Protein AF-A0A965I5A0-F1 (afdb_monomer_lite)

Secondary structure (DSSP, 8-state):
-GGGSTTEEEEEE-SSSEEEEEEEEEETTEEEEEEEEEEEE-TTTTTEEEEEEEEE-GGG-EEEEEEEEEEEEETTEEEEEEEEEEEEESTTGGG-HHHHHHHHHHHHHHHHHHHHHHHTTSS-S--S------

Sequence (134 aa):
LKACIPGCEELVKHSDTELEARVVLKIGPVKAKFSGKVTLDTTHAPDRFSLAGAGDGGIAGFAKGGADVELTADGDNTVLRYSAKAETGGKIAQLGSRLITSTARKLSKAFFENFEKIMRGEMSLDGDTATPAK

pLDDT: mean 88.26, std 12.84, range [35.19, 96.81]

Radius of gyration: 16.17 Å; chains: 1; bounding box: 40×39×45 Å

Structure (mmCIF, N/CA/C/O backbone):
data_AF-A0A965I5A0-F1
#
_entry.id   AF-A0A965I5A0-F1
#
loop_
_atom_site.group_PDB
_atom_site.id
_atom_site.type_symbol
_atom_site.label_atom_id
_atom_site.label_alt_id
_atom_site.label_comp_id
_atom_site.label_asym_id
_atom_site.label_entity_id
_atom_site.label_seq_id
_atom_site.pdbx_PDB_ins_code
_atom_site.Cartn_x
_atom_site.Cartn_y
_atom_site.Cartn_z
_atom_site.occupancy
_atom_site.B_iso_or_equiv
_atom_site.auth_seq_id
_atom_site.auth_comp_id
_atom_site.auth_asym_i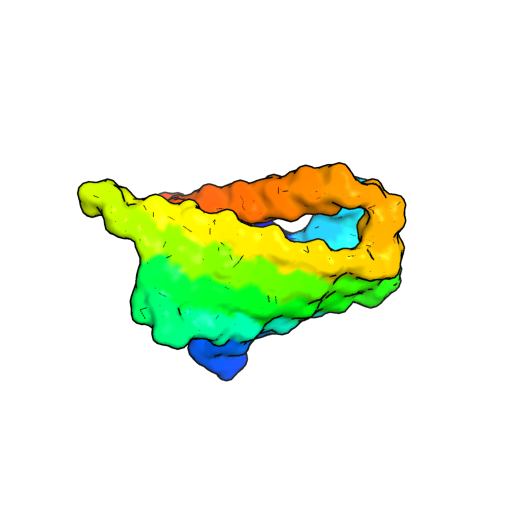d
_atom_site.auth_atom_id
_atom_site.pdbx_PDB_model_num
ATOM 1 N N . LEU A 1 1 ? -9.557 -8.018 -1.098 1.00 80.12 1 LEU A N 1
ATOM 2 C CA . LEU A 1 1 ? -8.690 -6.843 -1.374 1.00 80.12 1 LEU A CA 1
ATOM 3 C C . LEU A 1 1 ? -8.272 -6.706 -2.839 1.00 80.12 1 LEU A C 1
ATOM 5 O O . LEU A 1 1 ? -8.290 -5.581 -3.315 1.00 80.12 1 LEU A O 1
ATOM 9 N N . LYS A 1 2 ? -7.927 -7.784 -3.568 1.00 87.94 2 LYS A N 1
ATOM 10 C CA . LYS A 1 2 ? -7.493 -7.711 -4.984 1.00 87.94 2 LYS A CA 1
ATOM 11 C C . LYS A 1 2 ? -8.391 -6.817 -5.855 1.00 87.94 2 LYS A C 1
ATOM 13 O O . LYS A 1 2 ? -7.888 -5.902 -6.492 1.00 87.94 2 LYS A O 1
ATOM 18 N N . ALA A 1 3 ? -9.709 -7.025 -5.796 1.00 88.44 3 ALA A N 1
ATOM 19 C CA . ALA A 1 3 ? -10.704 -6.251 -6.548 1.00 88.44 3 ALA A CA 1
ATOM 20 C C . ALA A 1 3 ? -10.710 -4.741 -6.227 1.00 88.44 3 ALA A C 1
ATOM 22 O O . ALA A 1 3 ? -11.088 -3.928 -7.066 1.00 88.44 3 ALA A O 1
ATOM 23 N N . CYS A 1 4 ? -10.248 -4.344 -5.039 1.00 90.12 4 CYS A N 1
ATOM 24 C CA . CYS A 1 4 ? -10.153 -2.938 -4.662 1.00 90.12 4 CYS A CA 1
ATOM 25 C C . CYS A 1 4 ? -8.937 -2.251 -5.295 1.00 90.12 4 CYS A C 1
ATOM 27 O O . CYS A 1 4 ? -8.985 -1.052 -5.535 1.00 90.12 4 CYS A O 1
ATOM 29 N N . ILE A 1 5 ? -7.842 -2.974 -5.554 1.00 89.69 5 ILE A N 1
ATOM 30 C CA . ILE A 1 5 ? -6.546 -2.388 -5.919 1.00 89.69 5 ILE A CA 1
ATOM 31 C C . ILE A 1 5 ? -6.477 -2.186 -7.443 1.00 89.69 5 ILE A C 1
ATOM 33 O O . ILE A 1 5 ? -6.382 -3.167 -8.188 1.00 89.69 5 ILE A O 1
ATOM 37 N N . PRO A 1 6 ? -6.473 -0.937 -7.952 1.00 90.00 6 PRO A N 1
ATOM 38 C CA . PRO A 1 6 ?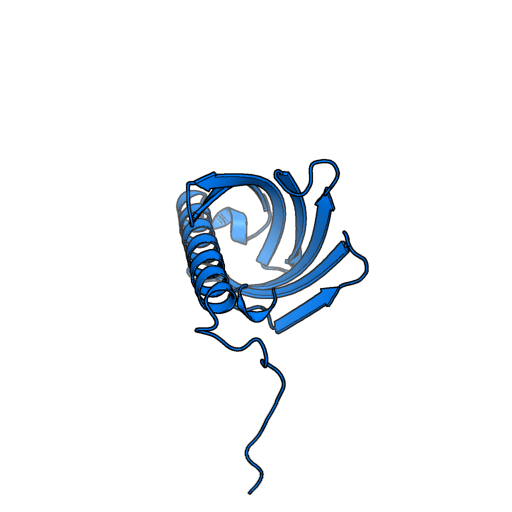 -6.458 -0.697 -9.391 1.00 90.00 6 PRO A CA 1
ATOM 39 C C . PRO A 1 6 ? -5.199 -1.268 -10.050 1.00 90.00 6 PRO A C 1
ATOM 41 O O . PRO A 1 6 ? -4.083 -0.987 -9.619 1.00 90.00 6 PRO A O 1
ATOM 44 N N . GLY A 1 7 ? -5.379 -2.045 -11.120 1.00 91.69 7 GLY A N 1
ATOM 45 C CA . GLY A 1 7 ? -4.271 -2.654 -11.860 1.00 91.69 7 GLY A CA 1
ATOM 46 C C . GLY A 1 7 ? -3.597 -3.832 -11.149 1.00 91.69 7 GLY A C 1
ATOM 47 O O . GLY A 1 7 ? -2.527 -4.251 -11.585 1.00 91.69 7 GLY A O 1
ATOM 48 N N . CYS A 1 8 ? -4.179 -4.359 -10.067 1.00 94.38 8 CYS A N 1
ATOM 49 C CA . CYS A 1 8 ? -3.668 -5.545 -9.386 1.00 94.38 8 CYS A CA 1
ATOM 50 C C . CYS A 1 8 ? -3.875 -6.796 -10.248 1.00 94.38 8 CYS A C 1
ATOM 52 O O . CYS A 1 8 ? -5.001 -7.221 -10.499 1.00 94.38 8 CYS A O 1
ATOM 54 N N . GLU A 1 9 ? -2.774 -7.388 -10.701 1.00 94.38 9 GLU A N 1
ATOM 55 C CA . GLU A 1 9 ? -2.785 -8.646 -11.453 1.00 94.38 9 GLU A CA 1
ATOM 56 C C . GLU A 1 9 ? -2.799 -9.843 -10.499 1.00 94.38 9 GLU A C 1
ATOM 58 O O . GLU A 1 9 ? -3.514 -10.824 -10.712 1.00 94.38 9 GLU A O 1
ATOM 63 N N . GLU A 1 10 ? -2.044 -9.734 -9.408 1.00 94.88 10 GLU A N 1
ATOM 64 C CA . GLU A 1 10 ? -1.835 -10.799 -8.435 1.00 94.88 10 GLU A CA 1
ATOM 65 C C . GLU A 1 10 ? -1.798 -10.220 -7.021 1.00 94.88 10 GLU A C 1
ATOM 67 O O . GLU A 1 10 ? -1.219 -9.155 -6.796 1.00 94.88 10 GLU A O 1
ATOM 72 N N . LEU A 1 11 ? -2.421 -10.935 -6.084 1.00 94.31 11 LEU A N 1
ATOM 73 C CA . LEU A 1 11 ? -2.366 -10.667 -4.654 1.00 94.31 11 LEU A CA 1
ATOM 74 C C . LEU A 1 11 ? -2.267 -12.011 -3.932 1.00 94.31 11 LEU A C 1
ATOM 76 O O . LEU A 1 11 ? -3.205 -12.804 -3.986 1.00 94.31 11 LEU A O 1
ATOM 80 N N . VAL A 1 12 ? -1.143 -12.247 -3.270 1.00 95.75 12 VAL A N 1
ATOM 81 C CA . VAL A 1 12 ? -0.854 -13.456 -2.501 1.00 95.75 12 VAL A CA 1
ATOM 82 C C . VAL A 1 12 ? -0.855 -13.090 -1.023 1.00 95.75 12 VAL A C 1
ATOM 84 O O . VAL A 1 12 ? -0.201 -12.129 -0.616 1.00 95.75 12 VAL A O 1
ATOM 87 N N . LYS A 1 13 ? -1.607 -13.842 -0.218 1.00 95.12 13 LYS A N 1
ATOM 88 C CA . LYS A 1 13 ? -1.577 -13.736 1.242 1.00 95.12 13 LYS A CA 1
ATOM 89 C C . LYS A 1 13 ? -0.620 -14.794 1.779 1.00 95.12 13 LYS A C 1
ATOM 91 O O . LYS A 1 13 ? -0.897 -15.979 1.633 1.00 95.12 13 LYS A O 1
ATOM 96 N N . HIS A 1 14 ? 0.487 -14.356 2.373 1.00 96.06 14 HIS A N 1
ATOM 97 C CA . HIS A 1 14 ? 1.495 -15.243 2.965 1.00 96.06 14 HIS A CA 1
ATOM 98 C C . HIS A 1 14 ? 1.177 -15.546 4.431 1.00 96.06 14 HIS A C 1
ATOM 100 O O . HIS A 1 14 ? 1.372 -16.666 4.892 1.00 96.06 14 HIS A O 1
ATOM 106 N N . SER A 1 15 ? 0.632 -14.564 5.152 1.00 96.19 15 SER A N 1
ATOM 107 C CA . SER A 1 15 ? 0.144 -14.708 6.527 1.00 96.19 15 SER A CA 1
ATOM 108 C C . SER A 1 15 ? -0.993 -13.714 6.794 1.00 96.19 15 SER A C 1
ATOM 110 O O . SER A 1 15 ? -1.424 -12.994 5.894 1.00 96.19 15 SER A O 1
ATOM 112 N N . ASP A 1 16 ? -1.498 -13.647 8.026 1.00 91.69 16 ASP A N 1
ATOM 113 C CA . ASP A 1 16 ? -2.477 -12.622 8.416 1.00 91.69 16 ASP A CA 1
ATOM 114 C C . ASP A 1 16 ? -1.936 -11.192 8.330 1.00 91.69 16 ASP A C 1
ATOM 116 O O . ASP A 1 16 ? -2.713 -10.257 8.139 1.00 91.69 16 ASP A O 1
ATOM 120 N N . THR A 1 17 ? -0.615 -11.029 8.394 1.00 95.06 17 THR A N 1
ATOM 121 C CA . THR A 1 17 ? 0.053 -9.728 8.364 1.00 95.06 17 THR A CA 1
ATOM 122 C C . THR A 1 17 ? 0.918 -9.518 7.130 1.00 95.06 17 THR A C 1
ATOM 124 O O . THR A 1 17 ? 1.334 -8.393 6.893 1.00 95.06 17 THR A O 1
ATOM 127 N N . GLU A 1 18 ? 1.177 -10.538 6.312 1.00 96.81 18 GLU A N 1
ATOM 128 C CA . GLU A 1 18 ? 2.052 -10.427 5.143 1.00 96.81 18 GLU A CA 1
ATOM 129 C C . GLU A 1 18 ? 1.308 -10.686 3.834 1.00 96.81 18 GLU A C 1
ATOM 131 O O . GLU A 1 18 ? 0.702 -11.740 3.612 1.00 96.81 18 GLU A O 1
ATOM 136 N N . LEU A 1 19 ? 1.410 -9.715 2.930 1.00 95.38 19 LEU A N 1
ATOM 137 C CA . LEU A 1 19 ? 0.829 -9.737 1.596 1.00 95.38 19 LEU A CA 1
ATOM 138 C C . LEU A 1 19 ? 1.908 -9.452 0.552 1.00 95.38 19 LEU A C 1
ATOM 140 O O . LEU A 1 19 ? 2.808 -8.638 0.760 1.00 95.38 19 LEU A O 1
ATOM 144 N N . GLU A 1 20 ? 1.765 -10.054 -0.618 1.00 96.00 20 GLU A N 1
ATOM 145 C CA . GLU A 1 20 ? 2.548 -9.729 -1.803 1.00 96.00 20 GLU A CA 1
ATOM 146 C C . GLU A 1 20 ? 1.613 -9.411 -2.964 1.00 96.00 20 GLU A C 1
ATOM 148 O O . GLU A 1 20 ? 0.619 -10.100 -3.180 1.00 96.00 20 GLU A O 1
ATOM 153 N N . ALA A 1 21 ? 1.911 -8.353 -3.711 1.00 94.88 21 ALA A N 1
ATOM 154 C CA . ALA A 1 21 ? 1.084 -7.918 -4.823 1.00 94.88 21 ALA A CA 1
ATOM 155 C C . ALA A 1 21 ? 1.921 -7.598 -6.059 1.00 94.88 21 ALA A C 1
ATOM 157 O O . ALA A 1 21 ? 2.995 -6.997 -5.970 1.00 94.88 21 ALA A O 1
ATOM 158 N N . ARG A 1 22 ? 1.364 -7.920 -7.229 1.00 95.88 22 ARG A N 1
ATOM 159 C CA . ARG A 1 22 ? 1.844 -7.424 -8.518 1.00 95.88 22 ARG A CA 1
ATOM 160 C C . ARG A 1 22 ? 0.815 -6.479 -9.113 1.00 95.88 22 ARG A C 1
ATOM 162 O O . ARG A 1 22 ? -0.339 -6.856 -9.316 1.00 95.88 22 ARG A O 1
ATOM 169 N N . VAL A 1 23 ? 1.235 -5.252 -9.404 1.00 93.69 23 VAL A N 1
ATOM 170 C CA . VAL A 1 23 ? 0.348 -4.176 -9.859 1.00 93.69 23 VAL A CA 1
ATOM 171 C C . VAL A 1 23 ? 0.927 -3.509 -11.099 1.00 93.69 23 VAL A C 1
ATOM 173 O O . VAL A 1 23 ? 2.103 -3.155 -11.134 1.00 93.69 23 VAL A O 1
ATOM 176 N N . VAL A 1 24 ? 0.102 -3.299 -12.121 1.00 94.19 24 VAL A N 1
ATOM 177 C CA . VAL A 1 24 ? 0.465 -2.523 -13.310 1.00 94.19 24 VAL A CA 1
ATOM 178 C C . VAL A 1 24 ? -0.226 -1.170 -13.259 1.00 94.19 24 VAL A C 1
ATOM 180 O O . VAL A 1 24 ? -1.450 -1.075 -13.308 1.00 94.19 24 VAL A O 1
ATOM 183 N N . LEU A 1 25 ? 0.570 -0.105 -13.194 1.00 90.88 25 LEU A N 1
ATOM 184 C CA . LEU A 1 25 ? 0.090 1.264 -13.043 1.00 90.88 25 LEU A CA 1
ATOM 185 C C . LEU A 1 25 ? 0.572 2.152 -14.185 1.00 90.88 25 LEU A C 1
ATOM 187 O O . LEU A 1 25 ? 1.652 1.969 -14.750 1.00 90.88 25 LEU A O 1
ATOM 191 N N . LYS A 1 26 ? -0.238 3.165 -14.490 1.00 90.31 26 LYS A N 1
ATOM 192 C CA . LYS A 1 26 ? 0.137 4.266 -15.374 1.00 90.31 26 LYS A CA 1
ATOM 193 C C . LYS A 1 26 ? 0.316 5.535 -14.544 1.00 90.31 26 LYS A C 1
ATOM 195 O O . LYS A 1 26 ? -0.646 6.028 -13.961 1.00 90.31 26 LYS A O 1
ATOM 200 N N . ILE A 1 27 ? 1.536 6.060 -14.522 1.00 88.62 27 ILE A N 1
ATOM 201 C CA . ILE A 1 27 ? 1.935 7.276 -13.811 1.00 88.62 27 ILE A CA 1
ATOM 202 C C . ILE A 1 27 ? 2.406 8.281 -14.866 1.00 88.62 27 ILE A C 1
ATOM 204 O O . ILE A 1 27 ? 3.532 8.219 -15.359 1.00 88.62 27 ILE A O 1
ATOM 208 N N . GLY A 1 28 ? 1.508 9.177 -15.280 1.00 87.94 28 GLY A N 1
ATOM 209 C CA . GLY A 1 28 ? 1.761 10.080 -16.407 1.00 87.94 28 GLY A CA 1
ATOM 210 C C . GLY A 1 28 ? 2.122 9.322 -17.696 1.00 87.94 28 GLY A C 1
ATOM 211 O O . GLY A 1 28 ? 1.321 8.491 -18.141 1.00 87.94 28 GLY A O 1
ATOM 212 N N . PRO A 1 29 ? 3.294 9.590 -18.311 1.00 87.81 29 PRO A N 1
ATOM 213 C CA . PRO A 1 29 ? 3.736 8.889 -19.516 1.00 87.81 29 PRO A CA 1
ATOM 214 C C . PRO A 1 29 ? 4.310 7.491 -19.228 1.00 87.81 29 PRO A C 1
ATOM 216 O O . PRO A 1 29 ? 4.522 6.719 -20.160 1.00 87.81 29 PRO A O 1
ATOM 219 N N . VAL A 1 30 ? 4.564 7.145 -17.962 1.00 88.06 30 VAL A N 1
ATOM 220 C CA . VAL A 1 30 ? 5.207 5.883 -17.581 1.00 88.06 30 VAL A CA 1
ATOM 221 C C . VAL A 1 30 ? 4.147 4.825 -17.291 1.00 88.06 30 VAL A C 1
ATOM 223 O O . VAL A 1 30 ? 3.296 5.005 -16.422 1.00 88.06 30 VAL A O 1
ATOM 226 N N . LYS A 1 31 ? 4.216 3.691 -17.991 1.00 91.12 31 LYS A N 1
ATOM 227 C CA . LYS A 1 31 ? 3.529 2.454 -17.601 1.00 91.12 31 LYS A CA 1
ATOM 228 C C . LYS A 1 31 ? 4.551 1.551 -16.921 1.00 91.12 31 LYS A C 1
ATOM 230 O O . LYS A 1 31 ? 5.573 1.238 -17.523 1.00 91.12 31 LYS A O 1
ATOM 235 N N . ALA A 1 32 ? 4.284 1.154 -15.685 1.00 90.31 32 ALA A N 1
ATOM 236 C CA . ALA A 1 32 ? 5.206 0.363 -14.885 1.00 90.31 32 ALA A CA 1
ATOM 237 C C . ALA A 1 32 ? 4.478 -0.799 -14.211 1.00 90.31 32 ALA A C 1
ATOM 239 O O . ALA A 1 32 ? 3.325 -0.675 -13.795 1.00 90.31 32 ALA A O 1
ATOM 240 N N . LYS A 1 33 ? 5.174 -1.931 -14.127 1.00 94.56 33 LYS A N 1
ATOM 241 C CA . LYS A 1 33 ? 4.769 -3.097 -13.351 1.00 94.56 33 LYS A CA 1
ATOM 242 C C . LYS A 1 33 ? 5.575 -3.080 -12.062 1.00 94.56 33 LYS A C 1
ATOM 244 O O . LYS A 1 33 ? 6.796 -3.039 -12.133 1.00 94.56 33 LYS A O 1
ATOM 249 N N . PHE A 1 34 ? 4.885 -3.105 -10.933 1.00 92.81 34 PHE A N 1
ATOM 250 C CA . PHE A 1 34 ? 5.476 -3.157 -9.609 1.00 92.81 34 PHE A CA 1
ATOM 251 C C . PHE A 1 34 ? 5.187 -4.509 -8.972 1.00 92.81 34 PHE A C 1
ATOM 253 O O . PHE A 1 34 ? 4.043 -4.966 -8.996 1.00 92.81 34 PHE A O 1
ATOM 260 N N . SER A 1 35 ? 6.211 -5.117 -8.387 1.00 96.12 35 SER A N 1
ATOM 261 C CA . SER A 1 35 ? 6.070 -6.232 -7.451 1.00 96.12 35 SER A CA 1
ATOM 262 C C . SER A 1 35 ? 6.418 -5.709 -6.067 1.00 96.12 35 SER A C 1
ATOM 264 O O . SER A 1 35 ? 7.457 -5.069 -5.898 1.00 96.12 35 SER A O 1
ATOM 266 N N . GLY A 1 36 ? 5.556 -5.931 -5.084 1.00 94.56 36 GLY A N 1
ATOM 267 C CA . GLY A 1 36 ? 5.763 -5.373 -3.757 1.00 94.56 36 GLY A CA 1
ATOM 268 C C . GLY A 1 36 ? 5.211 -6.232 -2.643 1.00 94.56 36 GLY A C 1
ATOM 269 O O . GLY A 1 36 ? 4.289 -7.021 -2.842 1.00 94.56 36 GLY A O 1
ATOM 270 N N . LYS A 1 37 ? 5.789 -6.042 -1.462 1.00 96.00 37 LYS A N 1
ATOM 271 C CA . LYS A 1 37 ? 5.357 -6.675 -0.220 1.00 96.00 37 LYS A CA 1
ATOM 272 C C . LYS A 1 37 ? 4.732 -5.631 0.687 1.00 96.00 37 LYS A C 1
ATOM 274 O O . LYS A 1 37 ? 5.189 -4.485 0.715 1.00 96.00 37 LYS A O 1
ATOM 279 N N . VAL A 1 38 ? 3.698 -6.038 1.407 1.00 95.06 38 VAL A N 1
ATOM 280 C CA . VAL A 1 38 ? 3.010 -5.237 2.413 1.00 95.06 38 VAL A CA 1
ATOM 281 C C . VAL A 1 38 ? 2.964 -6.042 3.701 1.00 95.06 38 VAL A C 1
ATOM 283 O O . VAL A 1 38 ? 2.565 -7.204 3.696 1.00 95.06 38 VAL A O 1
ATOM 286 N N . THR A 1 39 ? 3.352 -5.399 4.791 1.00 96.62 39 THR A N 1
ATOM 287 C CA . THR A 1 39 ? 3.230 -5.914 6.148 1.00 96.62 39 THR A CA 1
ATOM 288 C C . THR A 1 39 ? 2.202 -5.074 6.894 1.00 96.62 39 THR A C 1
ATOM 290 O O . THR A 1 39 ? 2.242 -3.845 6.820 1.00 96.62 39 THR A O 1
ATOM 293 N N . LEU A 1 40 ? 1.279 -5.728 7.590 1.00 95.62 40 LEU A N 1
ATOM 294 C CA . LEU A 1 40 ? 0.280 -5.107 8.446 1.00 95.62 40 LEU A CA 1
ATOM 295 C C . LEU A 1 40 ? 0.704 -5.223 9.907 1.00 95.62 40 LEU A C 1
ATOM 297 O O . LEU A 1 40 ? 1.110 -6.290 10.361 1.00 95.62 40 LEU A O 1
ATOM 301 N N . ASP A 1 41 ? 0.531 -4.136 10.645 1.00 96.19 41 ASP A N 1
ATOM 302 C CA . ASP A 1 41 ? 0.535 -4.141 12.100 1.00 96.19 41 ASP A CA 1
ATOM 303 C C . ASP A 1 41 ? -0.904 -3.981 12.593 1.00 96.19 41 ASP A C 1
ATOM 305 O O . ASP A 1 41 ? -1.529 -2.926 12.444 1.00 96.19 41 ASP A O 1
ATOM 309 N N . THR A 1 42 ? -1.429 -5.059 13.168 1.00 94.31 42 THR A N 1
ATOM 310 C CA . THR A 1 42 ? -2.797 -5.153 13.683 1.00 94.31 42 THR A CA 1
ATOM 311 C C . THR A 1 42 ? -2.850 -5.087 15.208 1.00 94.31 42 THR A C 1
ATOM 313 O O . THR A 1 42 ? -3.867 -5.449 15.794 1.00 94.31 42 THR A O 1
ATOM 316 N N . THR A 1 43 ? -1.780 -4.636 15.872 1.00 95.44 43 THR A N 1
ATOM 317 C CA . THR A 1 43 ? -1.684 -4.592 17.345 1.00 95.44 43 THR A CA 1
ATOM 318 C C . THR A 1 43 ? -2.819 -3.789 17.989 1.00 95.44 43 THR A C 1
ATOM 320 O O . THR A 1 43 ? -3.229 -4.082 19.109 1.00 95.44 43 THR A O 1
ATOM 323 N N . HIS A 1 44 ? -3.364 -2.801 17.273 1.00 92.69 44 HIS A N 1
ATOM 324 C CA . HIS A 1 44 ? -4.448 -1.931 17.741 1.00 92.69 44 HIS A CA 1
ATOM 325 C C . HIS A 1 44 ? -5.802 -2.192 17.063 1.00 92.69 44 HIS A C 1
ATOM 327 O O . HIS A 1 44 ? -6.697 -1.343 17.108 1.00 92.69 44 HIS A O 1
ATOM 333 N N . ALA A 1 45 ? -5.962 -3.356 16.431 1.00 91.38 45 ALA A N 1
ATOM 334 C CA . ALA A 1 45 ? -7.228 -3.756 15.833 1.00 91.38 45 ALA A CA 1
ATOM 335 C C . ALA A 1 45 ? -8.331 -3.913 16.910 1.00 91.38 45 ALA A C 1
ATOM 337 O O . ALA A 1 45 ? -8.019 -4.257 18.053 1.00 91.38 45 ALA A O 1
ATOM 338 N N . PRO A 1 46 ? -9.619 -3.702 16.568 1.00 91.62 46 PRO A N 1
ATOM 339 C CA . PRO A 1 46 ? -10.144 -3.428 15.225 1.00 91.62 46 PRO A CA 1
ATOM 340 C C . PRO A 1 46 ? -10.113 -1.948 14.814 1.00 91.62 46 PRO A C 1
ATOM 342 O O . PRO A 1 46 ? -10.237 -1.654 13.628 1.00 91.62 46 PRO A O 1
ATOM 345 N N . ASP A 1 47 ? -9.925 -1.028 15.758 1.00 94.00 47 ASP A N 1
ATOM 346 C CA . ASP A 1 47 ? -10.128 0.405 15.511 1.00 94.00 47 ASP A CA 1
ATOM 347 C C . ASP A 1 47 ? -8.949 1.060 14.787 1.00 94.00 47 ASP A C 1
ATOM 349 O O . ASP A 1 47 ? -9.117 2.084 14.126 1.00 94.00 47 ASP A O 1
ATOM 353 N N . ARG A 1 48 ? -7.739 0.501 14.904 1.00 95.25 48 ARG A N 1
ATOM 354 C CA . ARG A 1 48 ? -6.538 1.027 14.246 1.00 95.25 48 ARG A CA 1
ATOM 355 C C . ARG A 1 48 ? -5.651 -0.081 13.707 1.00 95.25 48 ARG A C 1
ATOM 357 O O . ARG A 1 48 ? -5.473 -1.122 14.330 1.00 95.25 48 ARG A O 1
ATOM 364 N N . PHE A 1 49 ? -5.017 0.185 12.578 1.00 94.69 49 PHE A N 1
ATOM 365 C CA . PHE A 1 49 ? -3.929 -0.642 12.069 1.00 94.69 49 PHE A CA 1
ATOM 366 C C . PHE A 1 49 ? -2.983 0.209 11.231 1.00 94.69 49 PHE A C 1
ATOM 368 O O . PHE A 1 49 ? -3.369 1.263 10.720 1.00 94.69 49 PHE A O 1
ATOM 375 N N . SER A 1 50 ? -1.747 -0.254 11.077 1.00 95.12 50 SER A N 1
ATOM 376 C CA . SER A 1 50 ? -0.806 0.356 10.142 1.00 95.12 50 SER A CA 1
ATOM 377 C C . SER A 1 50 ? -0.366 -0.647 9.087 1.00 95.12 50 SER A C 1
ATOM 379 O O . SER A 1 50 ? -0.485 -1.863 9.244 1.00 95.12 50 SER A O 1
ATOM 381 N N . LEU A 1 51 ? 0.101 -0.122 7.965 1.00 93.81 51 LEU A N 1
ATOM 382 C CA . LEU A 1 51 ? 0.666 -0.900 6.878 1.00 93.81 51 LEU A CA 1
ATOM 383 C C . LEU A 1 51 ? 1.987 -0.283 6.457 1.00 93.81 51 LEU A C 1
ATOM 385 O O . LEU A 1 51 ? 2.087 0.931 6.304 1.00 93.81 51 LEU A O 1
ATOM 389 N N . ALA A 1 52 ? 2.983 -1.124 6.230 1.00 95.38 52 ALA A N 1
ATOM 390 C CA . ALA A 1 52 ? 4.260 -0.753 5.647 1.00 95.38 52 ALA A CA 1
ATOM 391 C C . ALA A 1 52 ? 4.469 -1.580 4.385 1.00 95.38 52 ALA A C 1
ATOM 393 O O . ALA A 1 52 ? 4.132 -2.759 4.339 1.00 95.38 52 ALA A O 1
ATOM 394 N N . GLY A 1 53 ? 5.020 -0.978 3.342 1.00 93.38 53 GLY A N 1
ATOM 395 C CA . GLY A 1 53 ? 5.221 -1.671 2.085 1.00 93.38 53 GLY A CA 1
ATOM 396 C C . GLY A 1 53 ? 6.373 -1.123 1.270 1.00 93.38 53 GLY A C 1
ATOM 397 O O . GLY A 1 53 ? 6.762 0.042 1.372 1.00 93.38 53 GLY A O 1
ATOM 398 N N . ALA A 1 54 ? 6.907 -1.995 0.427 1.00 93.88 54 ALA A N 1
ATOM 399 C CA . ALA A 1 54 ? 7.924 -1.662 -0.552 1.00 93.88 54 ALA A CA 1
ATOM 400 C C . ALA A 1 54 ? 7.581 -2.334 -1.879 1.00 93.88 54 ALA A C 1
ATOM 402 O O . ALA A 1 54 ? 7.188 -3.499 -1.904 1.00 93.88 54 ALA A O 1
ATOM 403 N N . GLY A 1 55 ? 7.739 -1.597 -2.972 1.00 93.50 55 GLY A N 1
ATOM 404 C CA . GLY A 1 55 ? 7.511 -2.063 -4.330 1.00 93.50 55 GLY A CA 1
ATOM 405 C C . GLY A 1 55 ? 8.697 -1.750 -5.228 1.00 93.50 55 GLY A C 1
ATOM 406 O O . GLY A 1 55 ? 9.199 -0.624 -5.238 1.00 93.50 55 GLY A O 1
ATOM 407 N N . ASP A 1 56 ? 9.106 -2.743 -6.005 1.00 94.69 56 ASP A N 1
ATOM 408 C CA . ASP A 1 56 ? 10.119 -2.631 -7.045 1.00 94.69 56 ASP A CA 1
ATOM 409 C C . ASP A 1 56 ? 9.448 -2.614 -8.421 1.00 94.69 56 ASP A C 1
ATOM 411 O O . ASP A 1 56 ? 8.615 -3.467 -8.732 1.00 94.69 56 ASP A O 1
ATOM 415 N N . GLY A 1 57 ? 9.783 -1.609 -9.226 1.00 93.06 57 GLY A N 1
ATOM 416 C CA . GLY A 1 57 ? 9.328 -1.441 -10.605 1.00 93.06 57 GLY A CA 1
ATOM 417 C C . GLY A 1 57 ? 10.450 -1.608 -11.631 1.00 93.06 57 GLY A C 1
ATOM 418 O O . GLY A 1 57 ? 10.339 -1.100 -12.754 1.00 93.06 57 GLY A O 1
ATOM 419 N N . GLY A 1 58 ? 11.562 -2.242 -11.247 1.00 93.38 58 GLY A N 1
ATOM 420 C CA . GLY A 1 58 ? 12.770 -2.385 -12.047 1.00 93.38 58 GLY A CA 1
ATOM 421 C C . GLY A 1 58 ? 13.278 -1.041 -12.570 1.00 93.38 58 GLY A C 1
ATOM 422 O O . GLY A 1 58 ? 13.569 -0.112 -11.819 1.00 93.38 58 GLY A O 1
ATOM 423 N N . ILE A 1 59 ? 13.336 -0.905 -13.898 1.00 91.50 59 ILE A N 1
ATOM 424 C CA . ILE A 1 59 ? 13.825 0.309 -14.575 1.00 91.50 59 ILE A CA 1
ATOM 425 C C . ILE A 1 59 ? 12.978 1.548 -14.230 1.00 91.50 59 ILE A C 1
ATOM 427 O O . ILE A 1 59 ? 13.488 2.671 -14.277 1.00 91.50 59 ILE A O 1
ATOM 431 N N . ALA A 1 60 ? 11.697 1.374 -13.885 1.00 90.88 60 ALA A N 1
ATOM 432 C CA . ALA A 1 60 ? 10.844 2.486 -13.477 1.00 90.88 60 ALA A CA 1
ATOM 433 C C . ALA A 1 60 ? 11.281 3.078 -12.125 1.00 90.88 60 ALA A C 1
ATOM 435 O O . ALA A 1 60 ? 11.082 4.268 -11.892 1.00 90.88 60 ALA A O 1
ATOM 436 N N . GLY A 1 61 ? 11.941 2.294 -11.271 1.00 93.88 61 GLY A N 1
ATOM 437 C CA . GLY A 1 61 ? 12.359 2.688 -9.930 1.00 93.88 61 GLY A CA 1
ATOM 438 C C . GLY A 1 61 ? 11.590 1.941 -8.848 1.00 93.88 61 GLY A C 1
ATOM 439 O O . GLY A 1 61 ? 11.042 0.871 -9.096 1.00 93.88 61 GLY A O 1
ATOM 440 N N . PHE A 1 62 ? 11.541 2.510 -7.647 1.00 92.88 62 PHE A N 1
ATOM 441 C CA . PHE A 1 62 ? 10.952 1.864 -6.475 1.00 92.88 62 PHE A CA 1
ATOM 442 C C . PHE A 1 62 ? 10.095 2.836 -5.669 1.00 92.88 62 PHE A C 1
ATOM 444 O O . PHE A 1 62 ? 10.279 4.055 -5.739 1.00 92.88 62 PHE A O 1
ATOM 451 N N . ALA A 1 63 ? 9.200 2.281 -4.858 1.00 90.81 63 ALA A N 1
ATOM 452 C CA . ALA A 1 63 ? 8.456 3.013 -3.846 1.00 90.81 63 ALA A CA 1
ATOM 453 C C . ALA A 1 63 ? 8.532 2.279 -2.506 1.00 90.81 63 ALA A C 1
ATOM 455 O O . ALA A 1 63 ? 8.405 1.059 -2.456 1.00 90.81 63 ALA A O 1
ATOM 456 N N . LYS A 1 64 ? 8.718 3.018 -1.418 1.00 92.19 64 LYS A N 1
ATOM 457 C CA . LYS A 1 64 ? 8.549 2.534 -0.046 1.00 92.19 64 LYS A CA 1
ATOM 458 C C . LYS A 1 64 ? 7.565 3.446 0.649 1.00 92.19 64 LYS A C 1
ATOM 460 O O . LYS A 1 64 ? 7.551 4.641 0.386 1.00 92.19 64 LYS A O 1
ATOM 465 N N . GLY A 1 65 ? 6.737 2.917 1.523 1.00 90.94 65 GLY A N 1
ATOM 466 C CA . GLY A 1 65 ? 5.780 3.753 2.218 1.00 90.94 65 GLY A CA 1
ATOM 467 C C . GLY A 1 65 ? 4.993 2.992 3.248 1.00 90.94 65 GLY A C 1
ATOM 468 O O . GLY A 1 65 ? 5.185 1.798 3.451 1.00 90.94 65 GLY A O 1
ATOM 469 N N . GLY A 1 66 ? 4.085 3.708 3.877 1.00 91.88 66 GLY A N 1
ATOM 470 C CA . GLY A 1 66 ? 3.148 3.129 4.807 1.00 91.88 66 GLY A CA 1
ATOM 471 C C . GLY A 1 66 ? 1.941 4.019 4.998 1.00 91.88 66 GLY A C 1
ATOM 472 O O . GLY A 1 66 ? 1.906 5.157 4.516 1.00 91.88 66 GLY A O 1
ATOM 473 N N . ALA A 1 67 ? 0.949 3.483 5.689 1.00 93.44 67 ALA A N 1
ATOM 474 C CA . ALA A 1 67 ? -0.201 4.245 6.118 1.00 93.44 67 ALA A CA 1
ATOM 475 C C . ALA A 1 67 ? -0.652 3.824 7.511 1.00 93.44 67 ALA A C 1
ATOM 477 O O . ALA A 1 67 ? -0.631 2.643 7.842 1.00 93.44 67 ALA A O 1
ATOM 478 N N . ASP A 1 68 ? -1.113 4.803 8.274 1.00 94.69 68 ASP A N 1
ATOM 479 C CA . ASP A 1 68 ? -1.877 4.591 9.495 1.00 94.69 68 ASP A CA 1
ATOM 480 C C . ASP A 1 68 ? -3.357 4.713 9.146 1.00 94.69 68 ASP A C 1
ATOM 482 O O . ASP A 1 68 ? -3.744 5.649 8.435 1.00 94.69 68 ASP A O 1
ATOM 486 N N . VAL A 1 69 ? -4.174 3.776 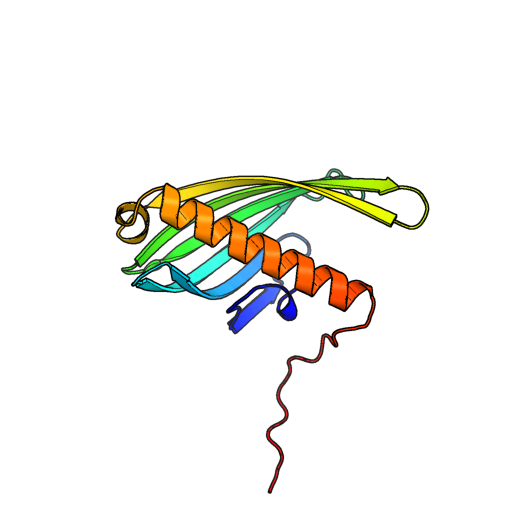9.620 1.00 92.50 69 VAL A N 1
ATOM 487 C CA . VAL A 1 69 ? -5.623 3.743 9.407 1.00 92.50 69 VAL A CA 1
ATOM 488 C C . VAL A 1 69 ? -6.328 3.718 10.757 1.00 92.50 69 VAL A C 1
ATOM 490 O O . VAL A 1 69 ? -5.954 2.962 11.651 1.00 92.50 69 VAL A O 1
ATOM 493 N N . GLU A 1 70 ? -7.367 4.535 10.885 1.00 95.19 70 GLU A N 1
ATOM 494 C CA . GLU A 1 70 ? -8.258 4.593 12.039 1.00 95.19 70 GLU A CA 1
ATOM 495 C C . GLU A 1 70 ? -9.709 4.481 11.570 1.00 95.19 70 GLU A C 1
ATOM 497 O O . GLU A 1 70 ? -10.122 5.133 10.606 1.00 95.19 70 GLU A O 1
ATOM 502 N N . LEU A 1 71 ? -10.473 3.647 12.263 1.00 93.31 71 LEU A N 1
ATOM 503 C CA . LEU A 1 71 ? -11.897 3.438 12.073 1.00 93.31 71 LEU A CA 1
ATOM 504 C C . LEU A 1 71 ? -12.632 4.011 13.281 1.00 93.31 71 LEU A C 1
ATOM 506 O O . LEU A 1 71 ? -12.245 3.797 14.427 1.00 93.31 71 LEU A O 1
ATOM 510 N N . THR A 1 72 ? -13.698 4.759 13.033 1.00 95.75 72 THR A N 1
ATOM 511 C CA . THR A 1 72 ? -14.541 5.325 14.088 1.00 95.75 72 THR A CA 1
ATOM 512 C C . THR A 1 72 ? -15.997 5.043 13.759 1.00 95.75 72 THR A C 1
ATOM 514 O O . THR A 1 72 ? -16.447 5.352 12.655 1.00 95.75 72 THR A O 1
ATOM 517 N N . ALA A 1 73 ? -16.732 4.458 14.704 1.00 94.38 73 ALA A N 1
ATOM 518 C CA . ALA A 1 73 ? -18.172 4.273 14.571 1.00 94.38 73 ALA A CA 1
ATOM 519 C C . ALA A 1 73 ? -18.891 5.633 14.554 1.00 94.38 73 ALA A C 1
ATOM 521 O O . ALA A 1 73 ? -18.566 6.518 15.346 1.00 94.38 73 ALA A O 1
ATOM 522 N N . ASP A 1 74 ? -19.867 5.786 13.662 1.00 95.44 74 ASP A N 1
ATOM 523 C CA . ASP A 1 74 ? -20.676 6.996 13.502 1.00 95.44 74 ASP A CA 1
ATOM 524 C C . ASP A 1 74 ? -22.129 6.607 13.188 1.00 95.44 74 ASP A C 1
ATOM 526 O O . ASP A 1 74 ? -22.553 6.541 12.030 1.00 95.44 74 ASP A O 1
ATOM 530 N N . GLY A 1 75 ? -22.877 6.254 14.240 1.00 93.75 75 GLY A N 1
ATOM 531 C CA . GLY A 1 75 ? -24.216 5.675 14.115 1.00 93.75 75 GLY A CA 1
ATOM 532 C C . GLY A 1 75 ? -24.181 4.358 13.337 1.00 93.75 75 GLY A C 1
ATOM 533 O O . GLY A 1 75 ? -23.456 3.439 13.712 1.00 93.75 75 GLY A O 1
ATOM 534 N N . ASP A 1 76 ? -24.926 4.300 12.233 1.00 90.38 76 ASP A N 1
ATOM 535 C CA . ASP A 1 76 ? -24.947 3.153 11.311 1.00 90.38 76 ASP A CA 1
ATOM 536 C C . ASP A 1 76 ? -23.783 3.168 10.298 1.00 90.38 76 ASP A C 1
ATOM 538 O O . ASP A 1 76 ? -23.680 2.288 9.443 1.00 90.38 76 ASP A O 1
ATOM 542 N N . ASN A 1 77 ? -22.907 4.177 10.361 1.00 89.62 77 ASN A N 1
ATOM 543 C CA . ASN A 1 77 ? -21.761 4.331 9.471 1.00 89.62 77 ASN A CA 1
ATOM 544 C C . ASN A 1 77 ? -20.435 4.060 10.192 1.00 89.62 77 ASN A C 1
ATOM 546 O O . ASN A 1 77 ? -20.330 4.034 11.418 1.00 89.62 77 ASN A O 1
ATOM 550 N N . THR A 1 78 ? -19.376 3.893 9.402 1.00 90.06 78 THR A N 1
ATOM 551 C CA . THR A 1 78 ? -17.992 3.872 9.885 1.00 90.06 78 THR A CA 1
ATOM 552 C C . THR A 1 78 ? -17.186 4.919 9.135 1.00 90.06 78 THR A C 1
ATOM 554 O O . THR A 1 78 ? -17.124 4.910 7.905 1.00 90.06 78 THR A O 1
ATOM 557 N N . VAL A 1 79 ? -16.538 5.813 9.876 1.00 91.62 79 VAL A N 1
ATOM 558 C CA . VAL A 1 79 ? -15.601 6.792 9.329 1.00 91.62 79 VAL A CA 1
ATOM 559 C C . VAL A 1 79 ? -14.211 6.168 9.292 1.00 91.62 79 VAL A C 1
ATOM 561 O O . VAL A 1 79 ? -13.644 5.852 10.335 1.00 91.62 79 VAL A O 1
ATOM 564 N N . LEU A 1 80 ? -13.644 6.029 8.092 1.00 91.00 80 LEU A N 1
ATOM 565 C CA . LEU A 1 80 ? -12.259 5.606 7.885 1.00 91.00 80 LEU A CA 1
ATOM 566 C C . LEU A 1 80 ? -11.373 6.834 7.658 1.00 91.00 80 LEU A C 1
ATOM 568 O O . LEU A 1 80 ? -11.517 7.549 6.663 1.00 91.00 80 LEU A O 1
ATOM 572 N N . ARG A 1 81 ? -10.422 7.065 8.564 1.00 92.19 81 ARG A N 1
ATOM 573 C CA . ARG A 1 81 ? -9.349 8.055 8.405 1.00 92.19 81 ARG A CA 1
ATOM 574 C C . ARG A 1 81 ? -8.048 7.335 8.108 1.00 92.19 81 ARG A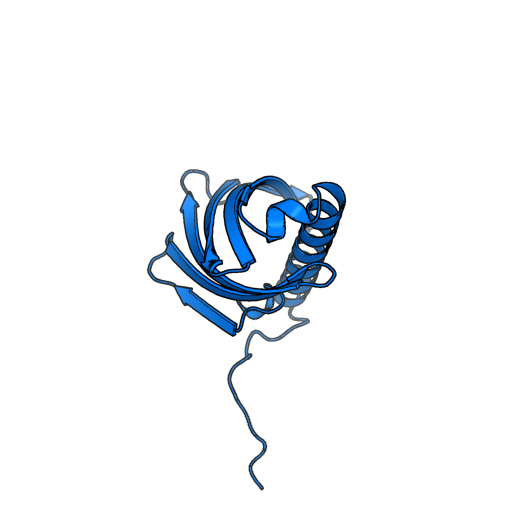 C 1
ATOM 576 O O . ARG A 1 81 ? -7.764 6.294 8.686 1.00 92.19 81 ARG A O 1
ATOM 583 N N . TYR A 1 82 ? -7.243 7.902 7.220 1.00 90.69 82 TYR A N 1
ATOM 584 C CA . TYR A 1 82 ? -5.907 7.384 6.974 1.00 90.69 82 TYR A CA 1
ATOM 585 C C . TYR A 1 82 ? -4.905 8.501 6.712 1.00 90.69 82 TYR A C 1
ATOM 587 O O . TYR A 1 82 ? -5.246 9.564 6.187 1.00 90.69 82 TYR A O 1
ATOM 595 N N . SER A 1 83 ? -3.650 8.229 7.050 1.00 91.06 83 SER A N 1
ATOM 596 C CA . SER A 1 83 ? -2.504 9.077 6.740 1.00 91.06 83 SER A CA 1
ATOM 597 C C . SER A 1 83 ? -1.443 8.220 6.078 1.00 91.06 83 SER A C 1
ATOM 599 O O . SER A 1 83 ? -1.008 7.235 6.660 1.00 91.06 83 SER A O 1
ATOM 601 N N . ALA A 1 84 ? -1.040 8.570 4.857 1.00 89.94 84 ALA A N 1
ATOM 602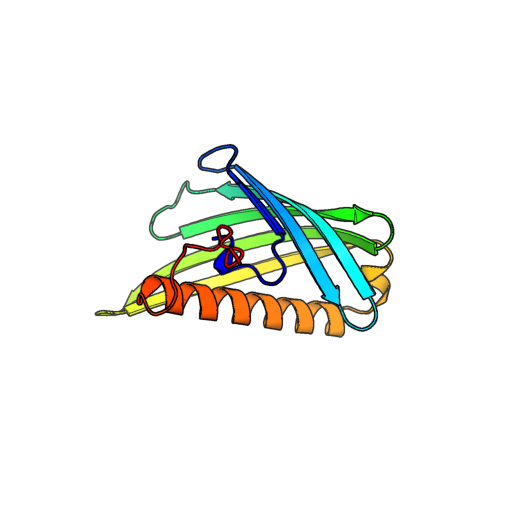 C CA . ALA A 1 84 ? -0.066 7.805 4.089 1.00 89.94 84 ALA A CA 1
ATOM 603 C C . ALA A 1 84 ? 1.205 8.619 3.845 1.00 89.94 84 ALA A C 1
ATOM 605 O O . ALA A 1 84 ? 1.150 9.808 3.520 1.00 89.94 84 ALA A O 1
ATOM 606 N N . LYS A 1 85 ? 2.353 7.952 3.948 1.00 88.75 85 LYS A N 1
ATOM 607 C CA . LYS A 1 85 ? 3.670 8.495 3.608 1.00 88.75 85 LYS A CA 1
ATOM 608 C C . LYS A 1 85 ? 4.335 7.569 2.606 1.00 88.75 85 LYS A C 1
ATOM 610 O O . LYS A 1 85 ? 4.232 6.350 2.721 1.00 88.75 85 LYS A O 1
ATOM 615 N N . ALA A 1 86 ? 5.016 8.146 1.627 1.00 88.31 86 ALA A N 1
ATOM 616 C CA . ALA A 1 86 ? 5.737 7.375 0.633 1.00 88.31 86 ALA A CA 1
ATOM 617 C C . ALA A 1 86 ? 6.998 8.102 0.179 1.00 88.31 86 ALA A C 1
ATOM 619 O O . ALA A 1 86 ? 7.015 9.321 0.010 1.00 88.31 86 ALA A O 1
ATOM 620 N N . GLU A 1 87 ? 8.024 7.308 -0.071 1.00 89.88 87 GLU A N 1
ATOM 621 C CA . GLU A 1 87 ? 9.286 7.679 -0.674 1.00 89.88 87 GLU A CA 1
ATOM 622 C C . GLU A 1 87 ? 9.410 6.944 -2.002 1.00 89.88 87 GLU A C 1
ATOM 624 O O . GLU A 1 87 ? 9.175 5.738 -2.099 1.00 89.88 87 GLU A O 1
ATOM 629 N N . THR A 1 88 ? 9.786 7.673 -3.044 1.00 90.56 88 THR A N 1
ATOM 630 C CA . THR A 1 88 ? 9.976 7.115 -4.383 1.00 90.56 88 THR A CA 1
ATOM 631 C C . THR A 1 88 ? 11.380 7.410 -4.868 1.00 90.56 88 THR A C 1
ATOM 633 O O . THR A 1 88 ? 11.857 8.532 -4.700 1.00 90.56 88 THR A O 1
ATOM 636 N N . GLY A 1 89 ? 12.004 6.444 -5.534 1.00 91.94 89 GLY A N 1
ATOM 637 C CA . GLY A 1 89 ? 13.315 6.600 -6.159 1.00 91.94 89 GLY A CA 1
ATOM 638 C C . GLY A 1 89 ? 13.338 6.123 -7.609 1.00 91.94 89 GLY A C 1
ATOM 639 O O . GLY A 1 89 ? 12.393 5.506 -8.101 1.00 91.94 89 GLY A O 1
ATOM 640 N N . GLY A 1 90 ? 14.437 6.409 -8.308 1.00 92.38 90 GLY A N 1
ATOM 641 C CA . GLY A 1 90 ? 14.623 6.038 -9.714 1.00 92.38 90 GLY A CA 1
ATOM 642 C C . GLY A 1 90 ? 13.876 6.950 -10.691 1.00 92.38 90 GLY A C 1
ATOM 643 O O . GLY A 1 90 ? 13.643 8.127 -10.412 1.00 92.38 90 GLY A O 1
ATOM 644 N N . LYS A 1 91 ? 13.508 6.416 -11.863 1.00 91.94 91 LYS A N 1
ATOM 645 C CA . LYS A 1 91 ? 12.913 7.208 -12.956 1.00 91.94 91 LYS A CA 1
ATOM 646 C C . LYS A 1 91 ? 11.545 7.787 -12.597 1.00 91.94 91 LYS A C 1
ATOM 648 O O . LYS A 1 91 ? 11.226 8.891 -13.023 1.00 91.94 91 LYS A O 1
ATOM 653 N N . ILE A 1 92 ? 10.750 7.091 -11.784 1.00 89.94 92 ILE A N 1
ATOM 654 C CA . ILE A 1 92 ? 9.438 7.592 -11.356 1.00 89.94 92 ILE A CA 1
ATOM 655 C C . ILE A 1 92 ? 9.554 8.842 -10.479 1.00 89.94 92 ILE A C 1
ATOM 657 O O . ILE A 1 92 ? 8.714 9.728 -10.594 1.00 89.94 92 ILE A O 1
ATOM 661 N N . ALA A 1 93 ? 10.612 8.963 -9.670 1.00 91.06 93 ALA A N 1
ATOM 662 C CA . ALA A 1 93 ? 10.838 10.134 -8.823 1.00 91.06 93 ALA A CA 1
ATOM 663 C C . ALA A 1 93 ? 11.129 11.396 -9.657 1.00 91.06 93 ALA A C 1
ATOM 665 O O . ALA A 1 93 ? 10.793 12.508 -9.252 1.00 91.06 93 ALA A O 1
ATOM 666 N N . GLN A 1 94 ? 11.683 11.219 -10.862 1.00 93.06 94 GLN A N 1
ATOM 667 C CA . GLN A 1 94 ? 11.988 12.303 -11.801 1.00 93.06 94 GLN A CA 1
ATOM 668 C C . GLN A 1 94 ? 10.731 12.911 -12.446 1.00 93.06 94 GLN A C 1
ATOM 670 O O . GLN A 1 94 ? 10.807 13.990 -13.026 1.00 93.06 94 GLN A O 1
ATOM 675 N N . LEU A 1 95 ? 9.565 12.263 -12.324 1.00 90.75 95 LEU A N 1
ATOM 676 C CA . LEU A 1 95 ? 8.293 12.786 -12.837 1.00 90.75 95 LEU A CA 1
ATOM 677 C C . LEU A 1 95 ? 7.736 13.960 -12.010 1.00 90.75 95 LEU A C 1
ATOM 679 O O . LEU A 1 95 ? 6.787 14.621 -12.435 1.00 90.75 95 LEU A O 1
ATOM 683 N N . GLY A 1 96 ? 8.312 14.216 -10.834 1.00 90.12 96 GLY A N 1
ATOM 684 C CA . GLY A 1 96 ? 7.946 15.320 -9.955 1.00 90.12 96 GLY A CA 1
ATOM 685 C C . GLY A 1 96 ? 6.867 14.973 -8.925 1.00 90.12 96 GLY A C 1
ATOM 686 O O . GLY A 1 96 ? 5.903 14.245 -9.183 1.00 90.12 96 GLY A O 1
ATOM 687 N N . SER A 1 97 ? 7.011 15.561 -7.735 1.00 88.94 97 SER A N 1
ATOM 688 C CA . SER A 1 97 ? 6.188 15.282 -6.549 1.00 88.94 97 SER A CA 1
ATOM 689 C C . SER A 1 97 ? 4.692 15.510 -6.776 1.00 88.94 97 SER A C 1
ATOM 691 O O . SER A 1 97 ? 3.863 14.726 -6.311 1.00 88.94 97 SER A O 1
ATOM 693 N N . ARG A 1 98 ? 4.323 16.549 -7.536 1.00 91.38 98 ARG A N 1
ATOM 694 C CA . ARG A 1 98 ? 2.923 16.885 -7.834 1.00 91.38 98 ARG A CA 1
ATOM 695 C C . ARG A 1 98 ? 2.219 15.782 -8.628 1.00 91.38 98 ARG A C 1
ATOM 697 O O . ARG A 1 98 ? 1.089 15.425 -8.295 1.00 91.38 98 ARG A O 1
ATOM 704 N N . LEU A 1 99 ? 2.872 15.225 -9.651 1.00 91.44 99 LEU A N 1
ATOM 705 C CA . LEU A 1 99 ? 2.281 14.168 -10.473 1.00 91.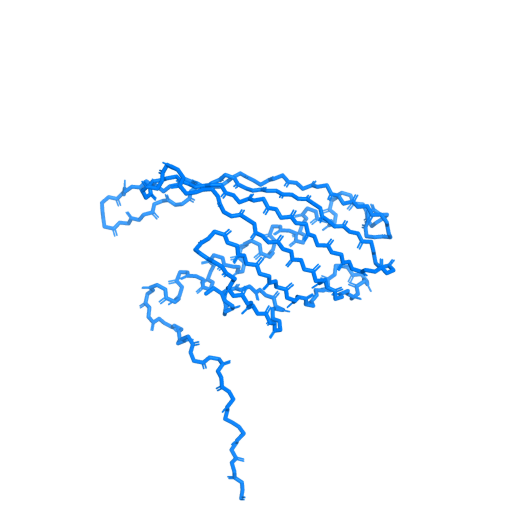44 99 LEU A CA 1
ATOM 706 C C . LEU A 1 99 ? 2.112 12.878 -9.664 1.00 91.44 99 LEU A C 1
ATOM 708 O O . LEU A 1 99 ? 1.029 12.286 -9.671 1.00 91.44 99 LEU A O 1
ATOM 712 N N . ILE A 1 100 ? 3.152 12.494 -8.919 1.00 89.44 100 ILE A N 1
ATOM 713 C CA . ILE A 1 100 ? 3.139 11.323 -8.033 1.00 89.44 100 ILE A CA 1
ATOM 714 C C . ILE A 1 100 ? 2.003 11.452 -7.012 1.00 89.44 100 ILE A C 1
ATOM 716 O O . ILE A 1 100 ? 1.156 10.566 -6.919 1.00 89.44 100 ILE A O 1
ATOM 720 N N . THR A 1 101 ? 1.909 12.601 -6.334 1.00 89.50 101 THR A N 1
ATOM 721 C CA . THR A 1 101 ? 0.858 12.879 -5.341 1.00 89.50 101 THR A CA 1
ATOM 722 C C . THR A 1 101 ? -0.541 12.798 -5.954 1.00 89.50 101 THR A C 1
ATOM 724 O O . THR A 1 101 ? -1.434 12.186 -5.371 1.00 89.50 101 THR A O 1
ATOM 727 N N . SER A 1 102 ? -0.758 13.380 -7.140 1.00 92.44 102 SER A N 1
ATOM 728 C CA . SER A 1 102 ? -2.067 13.315 -7.811 1.00 92.44 102 SER A CA 1
ATOM 729 C C . SER A 1 102 ? -2.463 11.884 -8.188 1.00 92.44 102 SER A C 1
ATOM 731 O O . SER A 1 102 ? -3.621 11.495 -8.028 1.00 92.44 102 SER A O 1
ATOM 733 N N . THR A 1 103 ? -1.489 11.078 -8.621 1.00 91.06 103 THR A N 1
ATOM 734 C CA . THR A 1 103 ? -1.705 9.672 -8.973 1.00 91.06 103 THR A CA 1
ATOM 735 C C . THR A 1 103 ? -2.025 8.851 -7.728 1.00 91.06 103 THR A C 1
ATOM 737 O O . THR A 1 103 ? -3.007 8.115 -7.734 1.00 91.06 103 THR A O 1
ATOM 740 N N . ALA A 1 104 ? -1.273 9.037 -6.639 1.00 88.56 104 ALA A N 1
ATOM 741 C CA . ALA A 1 104 ? -1.532 8.380 -5.360 1.00 88.56 104 ALA A CA 1
ATOM 742 C C . ALA A 1 104 ? -2.951 8.677 -4.851 1.00 88.56 104 ALA A C 1
ATOM 744 O O . ALA A 1 104 ? -3.705 7.750 -4.577 1.00 88.56 104 ALA A O 1
ATOM 745 N N . ARG A 1 105 ? -3.371 9.952 -4.844 1.00 90.38 105 ARG A N 1
ATOM 746 C CA . ARG A 1 105 ? -4.737 10.346 -4.448 1.00 90.38 105 ARG A CA 1
ATOM 747 C C . ARG A 1 105 ? -5.812 9.680 -5.306 1.00 90.38 105 ARG A C 1
ATOM 749 O O . ARG A 1 105 ? -6.824 9.235 -4.772 1.00 90.38 105 ARG A O 1
ATOM 756 N N . LYS A 1 106 ? -5.596 9.593 -6.623 1.00 92.31 106 LYS A N 1
ATOM 757 C CA . LYS A 1 106 ? -6.518 8.907 -7.538 1.00 92.31 106 LYS A CA 1
ATOM 758 C C . LYS A 1 106 ? -6.626 7.413 -7.217 1.00 92.31 106 LYS A C 1
ATOM 760 O O . LYS A 1 106 ? -7.732 6.884 -7.209 1.00 92.31 106 LYS A O 1
ATOM 765 N N . LEU A 1 107 ? -5.500 6.749 -6.957 1.00 90.94 107 LEU A N 1
ATOM 766 C CA . LEU A 1 107 ? -5.469 5.323 -6.624 1.00 90.94 107 LEU A CA 1
ATOM 767 C C . LEU A 1 107 ? -6.131 5.041 -5.274 1.00 90.94 107 LEU A C 1
ATOM 769 O O . LEU A 1 107 ? -6.949 4.131 -5.197 1.00 90.94 107 LEU A O 1
ATOM 773 N N . SER A 1 108 ? -5.851 5.849 -4.246 1.00 89.12 108 SER A N 1
ATOM 774 C CA . SER A 1 108 ? -6.509 5.731 -2.940 1.00 89.12 108 SER A CA 1
ATOM 775 C C . SER A 1 108 ? -8.018 5.931 -3.053 1.00 89.12 108 SER A C 1
ATOM 777 O O . SER A 1 108 ? -8.777 5.137 -2.509 1.00 89.12 108 SER A O 1
ATOM 779 N N . LYS A 1 109 ? -8.467 6.944 -3.807 1.00 90.50 109 LYS A N 1
ATOM 780 C CA . LYS A 1 109 ? -9.896 7.170 -4.055 1.00 90.50 109 LYS A CA 1
ATOM 781 C C . LYS A 1 109 ? -10.553 5.950 -4.709 1.00 90.50 109 LYS A C 1
ATOM 783 O O . LYS A 1 109 ? -11.533 5.445 -4.178 1.00 90.50 109 LYS A O 1
ATOM 788 N N . ALA A 1 110 ? -9.980 5.444 -5.801 1.00 91.69 110 ALA A N 1
ATOM 789 C CA . ALA A 1 110 ? -10.515 4.273 -6.495 1.00 91.69 110 ALA A CA 1
ATOM 790 C C . ALA A 1 110 ? -10.536 3.020 -5.602 1.00 91.69 110 ALA A C 1
ATOM 792 O O . ALA A 1 110 ? -11.488 2.246 -5.649 1.00 91.69 110 ALA A O 1
ATOM 793 N N . PHE A 1 111 ? -9.512 2.837 -4.762 1.00 91.00 111 PHE A N 1
ATOM 794 C CA . PHE A 1 111 ? -9.475 1.738 -3.802 1.00 91.00 111 PHE A CA 1
ATOM 795 C C . PHE A 1 111 ? -10.657 1.788 -2.836 1.00 91.00 111 PHE A C 1
ATOM 797 O O . PHE A 1 111 ? -11.369 0.793 -2.704 1.00 91.00 111 PHE A O 1
ATOM 804 N N . PHE A 1 112 ? -10.884 2.935 -2.193 1.00 88.31 112 PHE A N 1
ATOM 805 C CA . PHE A 1 112 ? -11.956 3.068 -1.208 1.00 88.31 112 PHE A CA 1
ATOM 806 C C . PHE A 1 112 ? -13.347 3.035 -1.845 1.00 88.31 112 PHE A C 1
ATOM 808 O O . PHE A 1 112 ? -14.238 2.425 -1.271 1.00 88.31 112 PHE A O 1
ATOM 815 N N . GLU A 1 113 ? -13.522 3.579 -3.052 1.00 90.50 113 GLU A N 1
ATOM 816 C CA . GLU A 1 113 ? -14.781 3.449 -3.802 1.00 90.50 113 GLU A CA 1
ATOM 817 C C . GLU A 1 113 ? -15.110 1.982 -4.116 1.00 90.50 113 GLU A C 1
ATOM 819 O O . GLU A 1 113 ? -16.250 1.546 -3.964 1.00 90.50 113 GLU A O 1
ATOM 824 N N . ASN A 1 114 ? -14.117 1.195 -4.538 1.00 91.31 114 ASN A N 1
ATOM 825 C CA . ASN A 1 114 ? -14.311 -0.234 -4.787 1.00 91.31 114 ASN A CA 1
ATOM 826 C C . ASN A 1 114 ? -14.557 -1.005 -3.485 1.00 91.31 114 ASN A C 1
ATOM 828 O O . ASN A 1 114 ? -15.401 -1.894 -3.443 1.00 91.31 114 ASN A O 1
ATOM 832 N N . PHE A 1 115 ? -13.823 -0.670 -2.424 1.00 89.44 115 PHE A N 1
ATOM 833 C CA . PHE A 1 115 ? -13.993 -1.273 -1.106 1.00 89.44 115 PHE A CA 1
ATOM 834 C C . PHE A 1 115 ? -15.397 -1.029 -0.546 1.00 89.44 115 PHE A C 1
ATOM 836 O O . PHE A 1 115 ? -16.039 -1.974 -0.101 1.00 89.44 115 PHE A O 1
ATOM 843 N N . GLU A 1 116 ? -15.898 0.205 -0.631 1.00 87.75 116 GLU A N 1
ATOM 844 C CA . GLU A 1 116 ? -17.255 0.552 -0.211 1.00 87.75 116 GLU A CA 1
ATOM 845 C C . GLU A 1 116 ? -18.301 -0.264 -0.978 1.00 87.75 116 GLU A C 1
ATOM 847 O O . GLU A 1 116 ? -19.153 -0.896 -0.359 1.00 87.75 116 GLU A O 1
ATOM 852 N N . LYS A 1 117 ? -18.202 -0.327 -2.312 1.00 89.69 117 LYS A N 1
ATOM 853 C CA . LYS A 1 117 ? -19.121 -1.121 -3.146 1.00 89.69 117 LYS A CA 1
ATOM 854 C C . LYS A 1 117 ? -19.137 -2.595 -2.759 1.00 89.69 117 LYS A C 1
ATOM 856 O O . LYS A 1 117 ? -20.201 -3.196 -2.679 1.00 89.69 117 LYS A O 1
ATOM 861 N N . ILE A 1 118 ? -17.966 -3.175 -2.499 1.00 88.75 118 ILE A N 1
ATOM 862 C CA . ILE A 1 118 ? -17.847 -4.565 -2.046 1.00 88.75 118 ILE A CA 1
ATOM 863 C C . ILE A 1 118 ? -18.522 -4.744 -0.684 1.00 88.75 118 ILE A C 1
ATOM 865 O O . ILE A 1 118 ? -19.294 -5.681 -0.510 1.00 88.75 118 ILE A O 1
ATOM 869 N N . MET A 1 119 ? -18.275 -3.839 0.267 1.00 85.31 119 MET A N 1
ATOM 870 C CA . MET A 1 119 ? -18.877 -3.912 1.603 1.00 85.31 119 MET A CA 1
ATOM 871 C C . MET A 1 119 ? -20.398 -3.722 1.579 1.00 85.31 119 MET A C 1
ATOM 873 O O . MET A 1 119 ? -21.098 -4.301 2.404 1.00 85.31 119 MET A O 1
ATOM 877 N N . ARG A 1 120 ? -20.920 -2.970 0.605 1.00 87.38 120 ARG A N 1
ATOM 878 C CA . ARG A 1 120 ? -22.362 -2.824 0.350 1.00 87.38 120 ARG A CA 1
ATOM 879 C C . ARG A 1 120 ? -22.973 -3.994 -0.434 1.00 87.38 120 ARG A C 1
ATOM 881 O O . ARG A 1 120 ? -24.188 -4.038 -0.591 1.00 87.38 120 ARG A O 1
ATOM 888 N N . GLY A 1 121 ? -22.162 -4.933 -0.930 1.00 86.44 121 GLY A N 1
ATOM 889 C CA . GLY A 1 121 ? -22.620 -6.037 -1.780 1.00 86.44 121 GLY A CA 1
ATOM 890 C C . GLY A 1 121 ? -22.945 -5.635 -3.226 1.00 86.44 121 GLY A C 1
ATOM 891 O O . GLY A 1 121 ? -23.530 -6.419 -3.965 1.00 86.44 121 GLY A O 1
ATOM 892 N N . GLU A 1 122 ? -22.553 -4.435 -3.657 1.00 86.00 122 GLU A N 1
ATOM 893 C CA . GLU A 1 122 ? -22.767 -3.902 -5.013 1.00 86.00 122 GLU A CA 1
ATOM 894 C C . GLU A 1 122 ? -21.702 -4.377 -6.020 1.00 86.00 122 GLU A C 1
ATOM 896 O O . GLU A 1 122 ? -21.804 -4.125 -7.221 1.00 86.00 122 GLU A O 1
ATOM 901 N N . MET A 1 123 ? -20.652 -5.047 -5.539 1.00 77.94 123 MET A N 1
ATOM 902 C CA . MET A 1 123 ? -19.574 -5.612 -6.346 1.00 77.94 123 MET A CA 1
ATOM 903 C C . MET A 1 123 ? -19.183 -6.988 -5.798 1.00 77.94 123 MET A C 1
ATOM 905 O O . MET A 1 123 ? -18.797 -7.114 -4.637 1.00 77.94 123 MET A O 1
ATOM 909 N N . SER A 1 124 ? -19.251 -8.013 -6.648 1.00 72.88 124 SER A N 1
ATOM 910 C CA . SER A 1 124 ? -18.850 -9.383 -6.314 1.00 72.88 124 SER A CA 1
ATOM 911 C C . SER A 1 124 ? -17.325 -9.525 -6.261 1.00 72.88 124 SER A C 1
ATOM 913 O O . SER A 1 124 ? -16.599 -8.904 -7.039 1.00 72.88 124 SER A O 1
ATOM 915 N N . LEU A 1 125 ? -16.833 -10.368 -5.350 1.00 65.75 125 LEU A N 1
ATOM 916 C CA . LEU A 1 125 ? -15.403 -10.668 -5.187 1.00 65.75 125 LEU A CA 1
ATOM 917 C C . LEU A 1 125 ? -14.874 -11.703 -6.193 1.00 65.75 125 LEU A C 1
ATOM 919 O O . LEU A 1 125 ? -13.662 -11.925 -6.247 1.00 65.75 125 LEU A O 1
ATOM 923 N N . ASP A 1 126 ? -15.763 -12.288 -6.999 1.00 59.78 126 ASP A N 1
ATOM 924 C CA . ASP A 1 126 ? -15.474 -13.343 -7.972 1.00 59.78 126 ASP A CA 1
ATOM 925 C C . ASP A 1 126 ? -14.799 -12.762 -9.221 1.00 59.78 126 ASP A C 1
ATOM 927 O O . ASP A 1 126 ? -15.362 -12.657 -10.306 1.00 59.78 126 ASP A O 1
ATOM 931 N N . GLY A 1 127 ? -13.554 -12.332 -9.046 1.00 51.69 127 GLY A N 1
ATOM 932 C CA . GLY A 1 127 ? -12.621 -12.032 -10.123 1.00 51.69 127 GLY A CA 1
ATOM 933 C C . GLY A 1 127 ? -11.765 -13.244 -10.482 1.00 51.69 127 GLY A C 1
ATOM 934 O O . GLY A 1 127 ? -10.554 -13.075 -10.642 1.00 51.69 127 GLY A O 1
ATOM 935 N N . ASP A 1 128 ? -12.366 -14.436 -10.560 1.00 41.94 128 ASP A N 1
ATOM 936 C CA . ASP A 1 128 ? -11.724 -15.626 -11.119 1.00 41.94 128 ASP A CA 1
ATOM 937 C C . ASP A 1 128 ? -12.421 -16.071 -12.414 1.00 41.94 128 ASP A C 1
ATOM 939 O O . ASP A 1 128 ? -13.616 -15.887 -12.625 1.00 41.94 128 ASP A O 1
ATOM 943 N N . THR A 1 129 ? -11.602 -16.547 -13.335 1.00 51.06 129 THR A N 1
ATOM 944 C CA . THR A 1 129 ? -11.837 -16.660 -14.776 1.00 51.06 129 THR A CA 1
ATOM 945 C C . THR A 1 129 ? -13.099 -17.430 -15.203 1.00 51.06 129 THR A C 1
ATOM 947 O O . THR A 1 129 ? -13.275 -18.598 -14.878 1.00 51.06 129 THR A O 1
ATOM 950 N N . ALA A 1 130 ? -13.917 -16.824 -16.070 1.00 35.19 130 ALA A N 1
ATOM 951 C CA . ALA A 1 130 ? -14.814 -17.558 -16.961 1.00 35.19 130 ALA A CA 1
ATOM 952 C C . ALA A 1 130 ? -14.733 -16.964 -18.374 1.00 35.19 130 ALA A C 1
ATOM 954 O O . ALA A 1 130 ? -15.441 -16.026 -18.739 1.00 35.19 130 ALA A O 1
ATOM 955 N N . THR A 1 131 ? -13.827 -17.515 -19.182 1.00 38.06 131 THR A N 1
ATOM 956 C CA . THR A 1 131 ? -13.972 -17.501 -20.639 1.00 38.06 131 THR A CA 1
ATOM 957 C C . THR A 1 131 ? -15.329 -18.131 -20.970 1.00 38.06 131 THR A C 1
ATOM 959 O O . THR A 1 131 ? -15.569 -19.254 -20.525 1.00 38.06 131 THR A O 1
ATOM 962 N N . PRO A 1 132 ? -16.227 -17.480 -21.731 1.00 37.22 132 PRO A N 1
ATOM 963 C CA . PRO A 1 132 ? -17.395 -18.180 -22.235 1.00 37.22 132 PRO A CA 1
ATOM 964 C C . PRO A 1 132 ? -16.898 -19.222 -23.239 1.00 37.22 132 PRO A C 1
ATOM 966 O O . PRO A 1 132 ? -16.336 -18.878 -24.282 1.00 37.22 132 PRO A O 1
ATOM 969 N N . ALA A 1 133 ? -17.049 -20.496 -22.878 1.00 39.44 133 ALA A N 1
ATOM 970 C CA . ALA A 1 133 ? -16.878 -21.606 -23.797 1.00 39.44 133 ALA A CA 1
ATOM 971 C C . ALA A 1 133 ? -17.814 -21.397 -24.995 1.00 39.44 133 ALA A C 1
ATOM 973 O O . ALA A 1 133 ? -18.999 -21.096 -24.827 1.00 39.44 133 ALA A O 1
ATOM 974 N N . LYS A 1 134 ? -17.245 -21.522 -26.190 1.00 37.41 134 LYS A N 1
ATOM 975 C CA . LYS A 1 134 ? -17.986 -21.726 -27.429 1.00 37.41 134 LYS A CA 1
ATOM 976 C C . LYS A 1 134 ? -17.999 -23.216 -27.733 1.00 37.41 134 LYS A C 1
ATOM 978 O O . LYS A 1 134 ? -16.961 -23.854 -27.449 1.00 37.41 134 LYS A O 1
#

Foldseek 3Di:
DQQLFAQWPDWDDPDPFKIWTWGWDDQPPDTFIKTKMKGKACVPPDFKIKIWMKIDRDQCWIKTKMKIWGWDDDPVDIDIDMDIDMDTDHNPPVVDPVSVVVRVVVRVVSSVVSVVCVVVVVDDPPPDDDDPDD